Protein AF-K1PSU2-F1 (afdb_monomer_lite)

Sequence (68 aa):
MNLTHGQELVFELFCKSVTSHSCPDDFAEVCGSDGVTYINHCFFETHRCLHPDLYINYEAPCSTNPVG

Secondary structure (DSSP, 8-state):
--HHHHHHHHHHHHHHHHTTSPPP-----EEETTSPEESSHHHHHHHHTT-TT--EEESS-TTS----

Foldseek 3Di:
DDPVVVVVVVLVVQLVVLVVDDDDQAQQWFAKPVLAIDSDPSRQSNVCNVVVVIDTPGSDHSVPVVDD

pLDDT: mean 88.77, std 13.46, range [44.03, 97.94]

InterPro domains:
  IPR002350 Kazal domain [PF07648] (20-62)
  IPR002350 Kazal domain [PS51465] (9-64)
  IPR002350 Kazal domain [SM00280] (14-62)
  IPR036058 Kazal domain superfamily [SSF100895] (20-62)
  IPR050653 Protease Inhibitors and Growth Factor Antagonists [PTHR10913] (17-62)

Organism: Magallana gigas (NCBI:txid29159)

Radius of gyration: 13.49 Å; chains: 1; bounding box: 20×37×39 Å

Structure (mmCIF, N/CA/C/O backbone):
data_AF-K1PSU2-F1
#
_entry.id   AF-K1PSU2-F1
#
loop_
_atom_site.group_PDB
_atom_site.id
_atom_site.type_symbol
_atom_site.label_atom_id
_atom_site.label_alt_id
_atom_site.label_comp_id
_atom_site.label_asym_id
_atom_site.label_entity_id
_atom_site.label_seq_id
_atom_site.pdbx_PDB_ins_code
_atom_site.Cartn_x
_atom_site.Cartn_y
_atom_site.Cartn_z
_atom_site.occupancy
_atom_site.B_iso_or_equiv
_atom_site.auth_seq_id
_atom_site.auth_comp_id
_atom_site.auth_asym_id
_atom_site.auth_atom_id
_atom_site.pdbx_PDB_model_num
ATOM 1 N N . MET A 1 1 ? -6.162 3.314 28.432 1.00 58.03 1 MET A N 1
ATOM 2 C CA . MET A 1 1 ? -5.687 3.098 27.050 1.00 58.03 1 MET A CA 1
ATOM 3 C C . MET A 1 1 ? -5.503 1.599 26.868 1.00 58.03 1 MET A C 1
ATOM 5 O O . MET A 1 1 ? -4.724 1.029 27.618 1.00 58.03 1 MET A O 1
ATOM 9 N N . ASN A 1 2 ? -6.270 0.947 25.991 1.00 47.31 2 ASN A N 1
ATOM 10 C CA . ASN A 1 2 ? -6.072 -0.471 25.655 1.00 47.31 2 ASN A CA 1
ATOM 11 C C . ASN A 1 2 ? -5.165 -0.568 24.419 1.00 47.31 2 ASN A C 1
ATOM 13 O O . ASN A 1 2 ? -5.177 0.349 23.598 1.00 47.31 2 ASN A O 1
ATOM 17 N N . LEU A 1 3 ? -4.419 -1.665 24.282 1.00 59.91 3 LEU A N 1
ATOM 18 C CA . LEU A 1 3 ? -3.523 -1.929 23.154 1.00 59.91 3 LEU A CA 1
ATOM 19 C C . LEU A 1 3 ? -4.247 -1.776 21.806 1.00 59.91 3 LEU A C 1
ATOM 21 O O . LEU A 1 3 ? -3.723 -1.113 20.920 1.00 59.91 3 LEU A O 1
ATOM 25 N N . THR A 1 4 ? -5.489 -2.260 21.697 1.00 64.75 4 THR A N 1
ATOM 26 C CA . THR A 1 4 ? -6.297 -2.166 20.466 1.00 64.75 4 THR A CA 1
ATOM 27 C C . THR A 1 4 ? -6.678 -0.729 20.100 1.00 64.75 4 THR A C 1
ATOM 29 O O . THR A 1 4 ? -6.536 -0.318 18.956 1.00 64.75 4 THR A O 1
ATOM 32 N N . HIS A 1 5 ? -7.078 0.081 21.083 1.00 64.00 5 HIS A N 1
ATOM 33 C CA . HIS A 1 5 ? -7.431 1.490 20.865 1.00 64.00 5 HIS A CA 1
ATOM 34 C C . HIS A 1 5 ? -6.192 2.368 20.603 1.00 64.00 5 HIS A C 1
ATOM 36 O O . HIS A 1 5 ? -6.281 3.407 19.957 1.00 64.00 5 HIS A O 1
ATOM 42 N N . GLY A 1 6 ? -5.022 1.952 21.105 1.00 62.53 6 GLY A N 1
ATOM 43 C CA . GLY A 1 6 ? -3.741 2.583 20.788 1.00 62.53 6 GLY A CA 1
ATOM 44 C C . GLY A 1 6 ? -3.294 2.313 19.350 1.00 62.53 6 GLY A C 1
ATOM 45 O O . GLY A 1 6 ? -2.795 3.222 18.697 1.00 62.53 6 GLY A O 1
ATOM 46 N N . GLN A 1 7 ? -3.508 1.096 18.845 1.00 70.94 7 GLN A N 1
ATOM 47 C CA . GLN A 1 7 ? -3.174 0.719 17.466 1.00 70.94 7 GLN A CA 1
ATOM 48 C C . GLN A 1 7 ? -4.037 1.459 16.435 1.00 70.94 7 GLN A C 1
ATOM 50 O O . GLN A 1 7 ? -3.512 1.902 15.419 1.00 70.94 7 GLN A O 1
ATOM 55 N N . GLU A 1 8 ? -5.319 1.675 16.731 1.00 77.38 8 GLU A N 1
ATOM 56 C CA . GLU A 1 8 ? -6.236 2.405 15.846 1.00 77.38 8 GLU A CA 1
ATOM 57 C C . GLU A 1 8 ? -5.871 3.893 15.717 1.00 77.38 8 GLU A C 1
ATOM 59 O O . GLU A 1 8 ? -5.819 4.436 14.618 1.00 77.38 8 GLU A O 1
ATOM 64 N N . LEU A 1 9 ? -5.483 4.541 16.821 1.00 79.56 9 LEU A N 1
ATOM 65 C CA . LEU A 1 9 ? -4.997 5.926 16.786 1.00 79.56 9 LEU A CA 1
ATOM 66 C C . LEU A 1 9 ? -3.651 6.069 16.063 1.00 79.56 9 LEU A C 1
ATOM 68 O O . LEU A 1 9 ? -3.422 7.070 15.385 1.00 79.56 9 LEU A O 1
ATOM 72 N N . VAL A 1 10 ? -2.752 5.090 16.198 1.00 86.88 10 VAL A N 1
ATOM 73 C CA . VAL A 1 10 ? -1.482 5.082 15.453 1.00 86.88 10 VAL A CA 1
ATOM 74 C C . VAL A 1 10 ? -1.743 4.950 13.955 1.00 86.88 10 VAL A C 1
ATOM 76 O O . VAL A 1 10 ? -1.105 5.652 13.172 1.00 86.88 10 VAL A O 1
ATOM 79 N N . PHE A 1 11 ? -2.698 4.106 13.564 1.00 88.00 11 PHE A N 1
ATOM 80 C CA . PHE A 1 11 ? -3.077 3.915 12.170 1.00 88.00 11 PHE A CA 1
ATOM 81 C C . PHE A 1 11 ? -3.683 5.187 11.553 1.00 88.00 11 PHE A C 1
ATOM 83 O O . PHE A 1 11 ? -3.234 5.625 10.499 1.00 88.00 11 PHE A O 1
ATOM 90 N N . GLU A 1 12 ? -4.599 5.861 12.251 1.00 89.06 12 GLU A N 1
ATOM 91 C CA . GLU A 1 12 ? -5.165 7.150 11.818 1.00 89.06 12 GLU A CA 1
ATOM 92 C C . GLU A 1 12 ? -4.100 8.247 11.649 1.00 89.06 12 GLU A C 1
ATOM 94 O O . GLU A 1 12 ? -4.085 8.991 10.663 1.00 89.06 12 GLU A O 1
ATOM 99 N N . LEU A 1 13 ? -3.163 8.349 12.599 1.00 90.56 13 LEU A N 1
ATOM 100 C CA . LEU A 1 13 ? -2.062 9.314 12.520 1.00 90.56 13 LEU A CA 1
ATOM 101 C C . LEU A 1 13 ? -1.112 9.004 11.362 1.00 90.56 13 LEU A C 1
ATOM 103 O O . LEU A 1 13 ? -0.691 9.923 10.653 1.00 90.56 13 LEU A O 1
ATOM 107 N N . PHE A 1 14 ? -0.793 7.725 11.165 1.00 92.00 14 PHE A N 1
ATOM 108 C CA . PHE A 1 14 ? 0.002 7.270 10.034 1.00 92.00 14 PHE A CA 1
ATOM 109 C C . PHE A 1 14 ? -0.681 7.640 8.718 1.00 92.00 14 PHE A C 1
ATOM 111 O O . PHE A 1 14 ? -0.057 8.261 7.857 1.00 92.00 14 PHE A O 1
ATOM 118 N N . CYS A 1 15 ? -1.979 7.359 8.606 1.00 94.44 15 CYS A N 1
ATOM 119 C CA . CYS A 1 15 ? -2.741 7.652 7.407 1.00 94.44 15 CYS A CA 1
ATOM 120 C C . CYS A 1 15 ? -2.780 9.134 7.087 1.00 94.44 15 CYS A C 1
ATOM 122 O O . CYS A 1 15 ? -2.453 9.532 5.973 1.00 94.44 15 CYS A O 1
ATOM 124 N N . LYS A 1 16 ? -3.033 9.973 8.091 1.00 94.25 16 LYS A N 1
ATOM 125 C CA . LYS A 1 16 ? -2.958 11.423 7.920 1.00 94.25 16 LYS A CA 1
ATOM 126 C C . LYS A 1 16 ? -1.585 11.892 7.422 1.00 94.25 16 LYS A C 1
ATOM 128 O O . LYS A 1 16 ? -1.528 12.835 6.636 1.00 94.25 16 LYS A O 1
ATOM 133 N N . SER A 1 17 ? -0.501 11.267 7.884 1.00 93.94 17 SER A N 1
ATOM 134 C CA . SER A 1 17 ? 0.869 11.618 7.495 1.00 93.94 17 SER A CA 1
ATOM 135 C C . SER A 1 17 ? 1.231 11.156 6.084 1.00 93.94 17 SER A C 1
ATOM 137 O O . SER A 1 17 ? 1.867 11.907 5.350 1.00 93.94 17 SER A O 1
ATOM 139 N N . VAL A 1 18 ? 0.883 9.927 5.692 1.00 93.25 18 VAL A N 1
ATOM 140 C CA . VAL A 1 18 ? 1.247 9.408 4.362 1.00 93.25 18 VAL A CA 1
ATOM 141 C C . VAL A 1 18 ? 0.429 10.087 3.266 1.00 93.25 18 VAL A C 1
ATOM 143 O O . VAL A 1 18 ? 0.970 10.423 2.219 1.00 93.25 18 VAL A O 1
ATOM 146 N N . THR A 1 19 ? -0.842 10.412 3.530 1.00 92.81 19 THR A N 1
ATOM 147 C CA . THR A 1 19 ? -1.702 11.091 2.552 1.00 92.81 19 THR A CA 1
ATOM 148 C C . THR A 1 19 ? -1.453 12.600 2.451 1.00 92.81 19 THR A C 1
ATOM 150 O O . THR A 1 19 ? -2.053 13.254 1.600 1.00 92.81 19 THR A O 1
ATOM 153 N N . SER A 1 20 ? -0.628 13.198 3.325 1.00 95.19 20 SER A N 1
ATOM 154 C CA . SER A 1 20 ? -0.349 14.646 3.291 1.00 95.19 20 SER A CA 1
ATOM 155 C C . SER A 1 20 ? 0.763 15.047 2.320 1.00 95.19 20 SER A C 1
ATOM 157 O O . SER A 1 20 ? 0.994 16.241 2.127 1.00 95.19 20 SER A O 1
ATOM 159 N N . HIS A 1 21 ? 1.452 14.079 1.715 1.00 91.69 21 HIS A N 1
ATOM 160 C CA . HIS A 1 21 ? 2.541 14.306 0.771 1.00 91.69 21 HIS A CA 1
ATOM 161 C C . HIS A 1 21 ? 2.366 13.451 -0.483 1.00 91.69 21 HIS A C 1
ATOM 163 O O . HIS A 1 21 ? 1.782 12.373 -0.438 1.00 91.69 21 HIS A O 1
ATOM 169 N N . SER A 1 22 ? 2.892 13.930 -1.610 1.00 94.94 22 SER A N 1
ATOM 170 C CA . SER A 1 22 ? 2.995 13.111 -2.816 1.00 94.94 22 SER A CA 1
A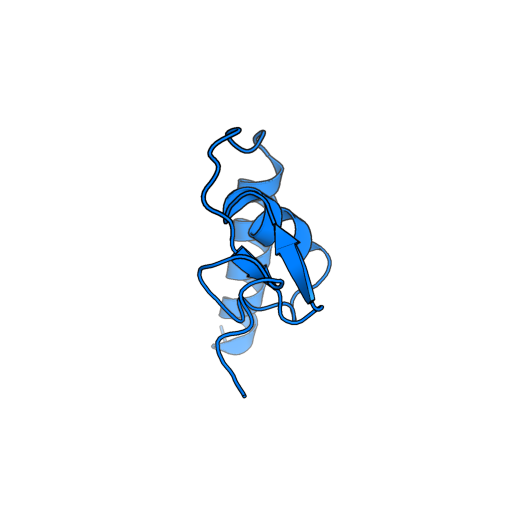TOM 171 C C . SER A 1 22 ? 4.048 12.026 -2.620 1.00 94.94 22 SER A C 1
ATOM 173 O O . SER A 1 22 ? 5.127 12.294 -2.086 1.00 94.94 22 SER A O 1
ATOM 175 N N . CYS A 1 23 ? 3.748 10.821 -3.091 1.00 96.44 23 CYS A N 1
ATOM 176 C CA . CYS A 1 23 ? 4.717 9.737 -3.115 1.00 96.44 23 CYS A CA 1
ATOM 177 C C . CYS A 1 23 ? 5.8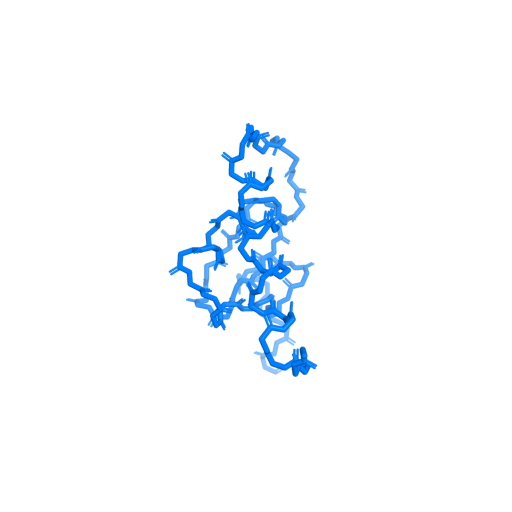37 10.009 -4.131 1.00 96.44 23 CYS A C 1
ATOM 179 O O . CYS A 1 23 ? 5.575 10.628 -5.166 1.00 96.44 23 CYS A O 1
ATOM 181 N N . PRO A 1 24 ? 7.074 9.558 -3.855 1.00 96.00 24 PRO A N 1
ATOM 182 C CA . PRO A 1 24 ? 8.144 9.589 -4.843 1.00 96.00 24 PRO A CA 1
ATOM 183 C C . PRO A 1 24 ? 7.838 8.622 -5.994 1.00 96.00 24 PRO A C 1
ATOM 185 O O . PRO A 1 24 ? 7.175 7.603 -5.794 1.00 96.00 24 PRO A O 1
ATOM 188 N N . ASP A 1 25 ? 8.381 8.905 -7.177 1.00 95.25 25 ASP A N 1
ATOM 189 C CA . ASP A 1 25 ? 8.238 8.069 -8.381 1.00 95.25 25 ASP A CA 1
ATOM 190 C C . ASP A 1 25 ? 9.272 6.923 -8.443 1.00 95.25 25 ASP A C 1
ATOM 192 O O . ASP A 1 25 ? 9.618 6.428 -9.518 1.00 95.25 25 ASP A O 1
ATOM 196 N N . ASP A 1 26 ? 9.803 6.504 -7.290 1.00 95.44 26 ASP A N 1
ATOM 197 C CA . ASP A 1 26 ? 10.758 5.401 -7.206 1.00 95.44 26 ASP A CA 1
ATOM 198 C C . ASP A 1 26 ? 10.073 4.077 -7.570 1.00 95.44 26 ASP A C 1
ATOM 200 O O . ASP A 1 26 ? 9.014 3.748 -7.030 1.00 95.44 26 ASP A O 1
ATOM 204 N N . PHE A 1 27 ? 10.701 3.297 -8.450 1.00 94.94 27 PHE A N 1
ATOM 205 C CA . PHE A 1 27 ? 10.249 1.954 -8.815 1.00 94.94 27 PHE A CA 1
ATOM 206 C C . PHE A 1 27 ? 10.821 0.924 -7.835 1.00 94.94 27 PHE A C 1
ATOM 208 O O . PHE A 1 27 ? 11.900 0.370 -8.044 1.00 94.94 27 PHE A O 1
ATOM 215 N N . ALA A 1 28 ? 10.084 0.690 -6.754 1.00 96.44 28 ALA A N 1
ATOM 216 C CA . ALA A 1 28 ? 10.368 -0.309 -5.727 1.00 96.44 28 ALA A CA 1
ATOM 217 C C . ALA A 1 28 ? 9.097 -1.133 -5.486 1.00 96.44 28 ALA A C 1
ATOM 219 O O . ALA A 1 28 ? 8.474 -1.047 -4.429 1.00 96.44 28 ALA A O 1
ATOM 220 N N . GLU A 1 29 ? 8.676 -1.844 -6.531 1.00 97.50 29 GLU A N 1
ATOM 221 C CA . GLU A 1 29 ? 7.346 -2.438 -6.627 1.00 97.50 29 GLU A CA 1
ATOM 222 C C . GLU A 1 29 ? 7.053 -3.451 -5.514 1.00 97.50 29 GLU A C 1
ATOM 224 O O . GLU A 1 29 ? 7.893 -4.282 -5.171 1.00 97.50 29 GLU A O 1
ATOM 229 N N . VAL A 1 30 ? 5.820 -3.422 -5.009 1.00 97.31 30 VAL A N 1
ATOM 230 C CA . VAL A 1 30 ? 5.312 -4.364 -4.002 1.00 97.31 30 VAL A CA 1
ATOM 231 C C . VAL A 1 30 ? 3.978 -4.953 -4.435 1.00 97.31 30 VAL A C 1
ATOM 233 O O . VAL A 1 30 ? 3.185 -4.293 -5.108 1.00 97.31 30 VAL A O 1
ATOM 236 N N . CYS A 1 31 ? 3.708 -6.187 -4.023 1.00 97.44 31 CYS A N 1
ATOM 237 C CA . CYS A 1 31 ? 2.441 -6.861 -4.261 1.00 97.44 31 CYS A CA 1
ATOM 238 C C . CYS A 1 31 ? 1.554 -6.773 -3.021 1.00 97.44 31 CYS A C 1
ATOM 240 O O . CYS A 1 31 ? 1.936 -7.269 -1.960 1.00 97.44 31 CYS A O 1
ATOM 242 N N . GLY A 1 32 ? 0.368 -6.183 -3.153 1.00 97.12 32 GLY A N 1
ATOM 243 C CA . GLY A 1 32 ? -0.657 -6.194 -2.115 1.00 97.12 32 GLY A CA 1
ATOM 244 C C . GLY A 1 32 ? -1.389 -7.534 -2.023 1.00 97.12 32 GLY A C 1
ATOM 245 O O . GLY A 1 32 ? -1.433 -8.323 -2.969 1.00 97.12 32 GLY A O 1
ATOM 246 N N . SER A 1 33 ? -2.003 -7.797 -0.871 1.00 96.88 33 SER A N 1
ATOM 247 C CA . SER A 1 33 ? -2.851 -8.974 -0.640 1.00 96.88 33 SER A CA 1
ATOM 248 C C . SER A 1 33 ? -4.137 -8.979 -1.476 1.00 96.88 33 SER A C 1
ATOM 250 O O . SER A 1 33 ? -4.839 -9.985 -1.524 1.00 96.88 33 SER A O 1
ATOM 252 N N . ASP A 1 34 ? -4.448 -7.865 -2.134 1.00 96.50 34 ASP A N 1
ATOM 253 C CA . ASP A 1 34 ? -5.508 -7.704 -3.129 1.00 96.50 34 ASP A CA 1
ATOM 254 C C . ASP A 1 34 ? -5.072 -8.097 -4.555 1.00 96.50 34 ASP A C 1
ATOM 256 O O . ASP A 1 34 ? -5.874 -8.048 -5.487 1.00 96.50 34 ASP A O 1
ATOM 260 N N . GLY A 1 35 ? -3.812 -8.508 -4.736 1.00 96.12 35 GLY A N 1
ATOM 261 C CA . GLY A 1 35 ? -3.249 -8.869 -6.035 1.00 96.12 35 GLY A CA 1
ATOM 262 C C . GLY A 1 35 ? -2.853 -7.666 -6.895 1.00 96.12 35 GLY A C 1
ATOM 263 O O . GLY A 1 35 ? -2.553 -7.845 -8.079 1.00 96.12 35 GLY A O 1
ATOM 264 N N . VAL A 1 36 ? -2.830 -6.453 -6.331 1.00 97.25 36 VAL A N 1
ATOM 265 C CA . VAL A 1 36 ? -2.403 -5.235 -7.027 1.00 97.25 36 VAL A CA 1
ATOM 266 C C . VAL A 1 36 ? -0.911 -5.000 -6.810 1.00 97.25 36 VAL A C 1
ATOM 268 O O . VAL A 1 36 ? -0.391 -5.097 -5.700 1.00 97.25 36 VAL A O 1
ATOM 271 N N . THR A 1 37 ? -0.204 -4.676 -7.894 1.00 97.38 37 THR A N 1
ATOM 272 C CA . THR A 1 37 ? 1.179 -4.192 -7.808 1.00 97.38 37 THR A CA 1
ATOM 273 C C . THR A 1 37 ? 1.171 -2.685 -7.608 1.00 97.38 37 THR A C 1
ATOM 275 O O . THR A 1 37 ? 0.624 -1.953 -8.433 1.00 97.38 37 THR A O 1
ATOM 278 N N . TYR A 1 38 ? 1.800 -2.226 -6.534 1.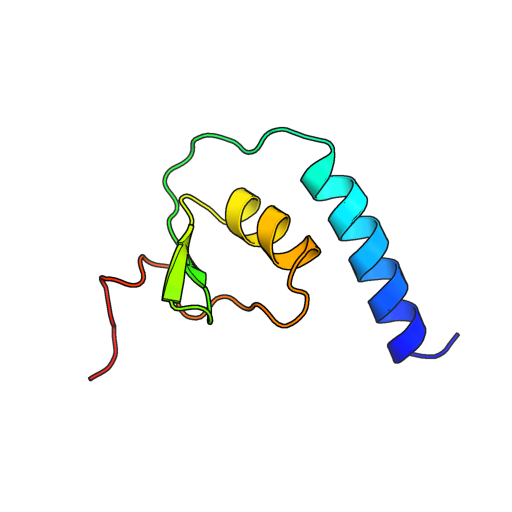00 97.69 38 TYR A N 1
ATOM 279 C CA . TYR A 1 38 ? 2.017 -0.812 -6.257 1.00 97.69 38 TYR A CA 1
ATOM 280 C C . TYR A 1 38 ? 3.447 -0.453 -6.633 1.00 97.69 38 TYR A C 1
ATOM 282 O O . TYR A 1 38 ? 4.370 -1.190 -6.299 1.00 97.69 38 TYR A O 1
ATOM 290 N N . ILE A 1 39 ? 3.630 0.689 -7.299 1.00 97.31 39 ILE A N 1
ATOM 291 C CA . ILE A 1 39 ? 4.941 1.148 -7.793 1.00 97.31 39 ILE A CA 1
ATOM 292 C C . ILE A 1 39 ? 5.988 1.290 -6.675 1.00 97.31 39 ILE A C 1
ATOM 294 O O . ILE A 1 39 ? 7.174 1.080 -6.917 1.00 97.31 39 ILE A O 1
ATOM 298 N N . ASN A 1 40 ? 5.545 1.597 -5.451 1.00 97.19 40 ASN A N 1
ATOM 299 C CA . ASN A 1 40 ? 6.345 1.513 -4.233 1.00 97.19 40 ASN A CA 1
ATOM 300 C C . ASN A 1 40 ? 5.480 1.458 -2.964 1.00 97.19 40 ASN A C 1
ATOM 302 O O . ASN A 1 40 ? 4.254 1.610 -3.008 1.00 97.19 40 ASN A O 1
ATOM 306 N N . HIS A 1 41 ? 6.152 1.291 -1.819 1.00 97.31 41 HIS A N 1
ATOM 307 C CA . HIS A 1 41 ? 5.554 1.291 -0.480 1.00 97.31 41 HIS A CA 1
ATOM 308 C C . HIS A 1 41 ? 4.673 2.512 -0.204 1.00 97.31 41 HIS A C 1
ATOM 310 O O . HIS A 1 41 ? 3.601 2.356 0.360 1.00 97.31 41 HIS A O 1
ATOM 316 N N . CYS A 1 42 ? 5.058 3.723 -0.618 1.00 97.31 42 CYS A N 1
ATOM 317 C CA . CYS A 1 42 ? 4.254 4.916 -0.326 1.00 97.31 42 CYS A CA 1
ATOM 318 C C . CYS A 1 42 ? 2.860 4.842 -0.972 1.00 97.31 42 CYS A C 1
ATOM 320 O O . CYS A 1 42 ? 1.852 5.151 -0.328 1.00 97.31 42 CYS A O 1
ATOM 322 N N . PHE A 1 43 ? 2.784 4.382 -2.225 1.00 97.69 43 PHE A N 1
ATOM 323 C CA . PHE A 1 43 ? 1.505 4.202 -2.915 1.00 97.69 43 PHE A CA 1
ATOM 324 C C . PHE A 1 43 ? 0.672 3.071 -2.304 1.00 97.69 43 PHE A C 1
ATOM 326 O O . PHE A 1 43 ? -0.542 3.227 -2.163 1.00 97.69 43 PHE A O 1
ATOM 333 N N . PHE A 1 44 ? 1.312 1.971 -1.896 1.00 97.94 44 PHE A N 1
ATOM 334 C CA . PHE A 1 44 ? 0.654 0.902 -1.142 1.00 97.94 44 PHE A CA 1
ATOM 335 C C . PHE A 1 44 ? 0.047 1.438 0.164 1.00 97.94 44 PHE A C 1
ATOM 337 O O . PHE A 1 44 ? -1.132 1.235 0.441 1.00 97.94 44 PHE A O 1
ATOM 344 N N . GLU A 1 45 ? 0.825 2.191 0.939 1.00 96.69 45 GLU A N 1
ATOM 345 C CA . GLU A 1 45 ? 0.420 2.731 2.236 1.00 96.69 45 GLU A CA 1
ATOM 346 C C . GLU A 1 45 ? -0.715 3.750 2.132 1.00 96.69 45 GLU A C 1
ATOM 348 O O . GLU A 1 45 ? -1.663 3.728 2.917 1.00 96.69 45 GLU A O 1
ATOM 353 N N . THR A 1 46 ? -0.673 4.591 1.099 1.00 96.69 46 THR A N 1
ATOM 354 C CA . THR A 1 46 ? -1.775 5.499 0.763 1.00 96.69 46 THR A CA 1
ATOM 355 C C . THR A 1 46 ? -3.069 4.725 0.503 1.00 96.69 46 THR A C 1
ATOM 357 O O . THR A 1 46 ? -4.141 5.144 0.936 1.00 96.69 46 THR A O 1
ATOM 360 N N . HIS A 1 47 ? -2.984 3.578 -0.177 1.00 96.88 47 HIS A N 1
ATOM 361 C CA . HIS A 1 47 ? -4.148 2.742 -0.456 1.00 96.88 47 HIS A CA 1
ATOM 362 C C . HIS A 1 47 ? -4.632 1.975 0.781 1.00 96.88 47 HIS A C 1
ATOM 364 O O . HIS A 1 47 ? -5.838 1.891 1.021 1.00 96.88 47 HIS A O 1
ATOM 370 N N . ARG A 1 48 ? -3.706 1.491 1.618 1.00 96.38 48 ARG A N 1
ATOM 371 C CA . ARG A 1 48 ? -4.014 0.818 2.888 1.00 96.38 48 ARG A CA 1
ATOM 372 C C . ARG A 1 48 ? -4.826 1.703 3.831 1.00 96.38 48 ARG A C 1
ATOM 374 O O . ARG A 1 48 ? -5.654 1.194 4.572 1.00 96.38 48 ARG A O 1
ATOM 381 N N . CYS A 1 49 ? -4.688 3.023 3.752 1.00 95.31 49 CYS A N 1
ATOM 382 C CA . CYS A 1 49 ? -5.524 3.940 4.529 1.00 95.31 49 CYS A CA 1
ATOM 383 C C . CYS A 1 49 ? -7.020 3.878 4.206 1.00 95.31 49 CYS A C 1
ATOM 385 O O . CYS A 1 49 ? -7.839 4.220 5.054 1.00 95.31 49 CYS A O 1
ATOM 387 N N . LEU A 1 50 ? -7.388 3.419 3.008 1.00 93.88 50 LEU A N 1
ATOM 388 C CA . LEU A 1 50 ? -8.777 3.139 2.630 1.00 93.88 50 LEU A CA 1
ATOM 389 C C . LEU A 1 50 ? -9.149 1.662 2.844 1.00 93.88 50 LEU A C 1
ATOM 391 O O . LEU A 1 50 ? -10.330 1.322 2.882 1.00 93.88 50 LEU A O 1
ATOM 395 N N . HIS A 1 51 ? -8.145 0.797 3.003 1.00 95.12 51 HIS A N 1
ATOM 396 C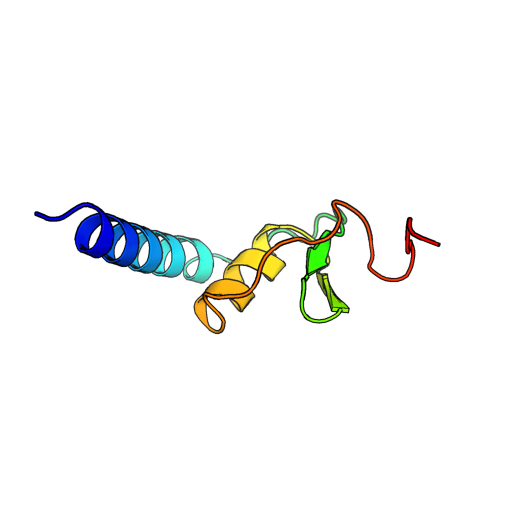 CA . HIS A 1 51 ? -8.269 -0.651 3.141 1.00 95.12 51 HIS A CA 1
ATOM 397 C C . HIS A 1 51 ? -7.357 -1.160 4.275 1.00 95.12 51 HIS A C 1
ATOM 399 O O . HIS A 1 51 ? -6.300 -1.719 3.988 1.00 95.12 51 HIS A O 1
ATOM 405 N N . PRO A 1 52 ? -7.724 -0.980 5.561 1.00 92.19 52 PRO A N 1
ATOM 406 C CA . PRO A 1 52 ? -6.836 -1.269 6.698 1.00 92.19 52 PRO A CA 1
ATOM 407 C C . PRO A 1 52 ? -6.378 -2.731 6.797 1.00 92.19 52 PRO A C 1
ATOM 409 O O . PRO A 1 52 ? -5.328 -3.012 7.370 1.00 92.19 52 PRO A O 1
ATOM 412 N N . ASP A 1 53 ? -7.147 -3.648 6.205 1.00 93.94 53 ASP A N 1
ATOM 413 C CA . ASP A 1 53 ? -6.845 -5.082 6.152 1.00 93.94 53 ASP A CA 1
ATOM 414 C C . ASP A 1 53 ? -5.834 -5.450 5.045 1.00 93.94 53 ASP A C 1
ATOM 416 O O . ASP A 1 53 ? -5.428 -6.608 4.935 1.00 93.94 53 ASP A O 1
ATOM 420 N N . LEU A 1 54 ? -5.431 -4.489 4.206 1.00 96.44 54 LEU A N 1
ATOM 421 C CA . LEU A 1 54 ? -4.468 -4.684 3.127 1.00 96.44 54 LEU A CA 1
ATOM 422 C C . LEU A 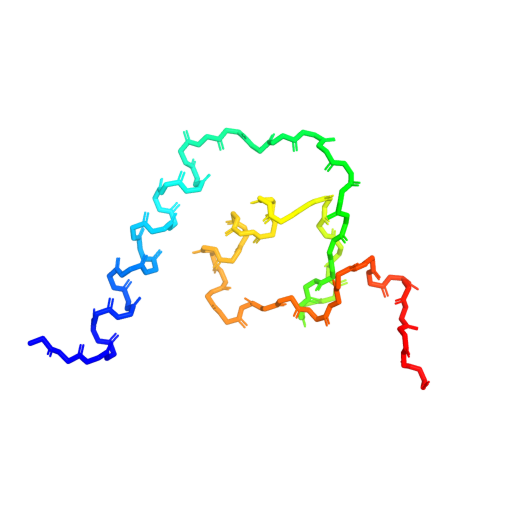1 54 ? -3.050 -4.838 3.694 1.00 96.44 54 LEU A C 1
ATOM 424 O O . LEU A 1 54 ? -2.552 -3.981 4.426 1.00 96.44 54 LEU A O 1
ATOM 428 N N . TYR A 1 55 ? -2.358 -5.904 3.304 1.00 96.44 55 TYR A N 1
ATOM 429 C CA . TYR A 1 55 ? -0.961 -6.148 3.668 1.00 96.44 55 TYR A CA 1
ATOM 430 C C . TYR A 1 55 ? -0.119 -6.462 2.430 1.00 96.44 55 TYR A C 1
ATOM 432 O O . TYR A 1 55 ? -0.644 -6.824 1.378 1.00 96.44 55 TYR A O 1
ATOM 440 N N . ILE A 1 56 ? 1.197 -6.300 2.546 1.00 97.06 56 ILE A N 1
ATOM 441 C CA . ILE A 1 56 ? 2.135 -6.659 1.479 1.00 97.06 56 ILE A CA 1
ATOM 442 C C . ILE A 1 56 ? 2.298 -8.177 1.480 1.00 97.06 56 ILE A C 1
ATOM 444 O O . ILE A 1 56 ? 2.659 -8.768 2.497 1.0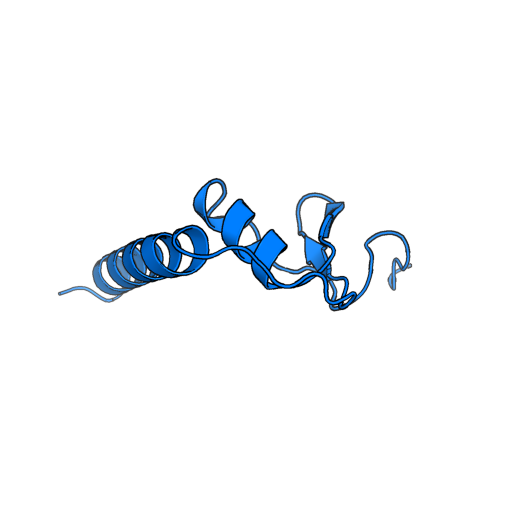0 97.06 56 ILE A O 1
ATOM 448 N N . ASN A 1 57 ? 2.033 -8.797 0.335 1.00 95.88 57 ASN A N 1
ATOM 449 C CA . ASN A 1 57 ? 2.252 -10.216 0.103 1.00 95.88 57 ASN A CA 1
ATOM 450 C C . ASN A 1 57 ? 3.712 -10.484 -0.306 1.00 95.88 57 ASN A C 1
ATOM 452 O O . ASN A 1 57 ? 4.358 -11.369 0.251 1.00 95.88 57 ASN A O 1
ATOM 456 N N . TYR A 1 58 ? 4.256 -9.679 -1.232 1.00 93.56 58 TYR A N 1
ATOM 457 C CA . TYR A 1 58 ? 5.636 -9.802 -1.722 1.00 93.56 58 TYR A CA 1
ATOM 458 C C . TYR A 1 58 ? 6.308 -8.433 -1.899 1.00 93.56 58 TYR A C 1
ATOM 460 O O . TYR A 1 58 ? 5.685 -7.495 -2.394 1.00 93.56 58 TYR A O 1
ATOM 468 N N . GLU A 1 59 ? 7.605 -8.351 -1.584 1.00 95.88 59 GLU A N 1
ATOM 469 C CA . GLU A 1 59 ? 8.496 -7.211 -1.898 1.00 95.88 59 GLU A CA 1
ATOM 470 C C . GLU A 1 59 ? 8.968 -7.271 -3.366 1.00 95.88 59 GLU A C 1
ATOM 472 O O . GLU A 1 59 ? 10.161 -7.261 -3.674 1.00 95.88 59 GLU A O 1
ATOM 477 N N . ALA A 1 60 ? 8.005 -7.485 -4.260 1.00 94.56 60 ALA A N 1
ATOM 478 C CA . ALA A 1 60 ? 8.149 -7.605 -5.703 1.00 94.56 60 ALA A CA 1
ATOM 479 C C . ALA A 1 60 ? 6.752 -7.474 -6.354 1.00 94.56 60 ALA A C 1
ATOM 481 O O . ALA A 1 60 ? 5.743 -7.584 -5.650 1.00 94.56 60 ALA A O 1
ATOM 482 N N . PRO A 1 61 ? 6.643 -7.299 -7.683 1.00 95.62 61 PRO A N 1
ATOM 483 C CA . PRO A 1 61 ? 5.355 -7.288 -8.380 1.00 95.62 61 PRO A CA 1
ATOM 484 C C . PRO A 1 61 ? 4.516 -8.549 -8.161 1.00 95.62 61 PRO A C 1
ATOM 486 O O . PRO A 1 61 ? 5.035 -9.655 -8.052 1.00 95.62 61 PRO A O 1
ATOM 489 N N . CYS A 1 62 ? 3.191 -8.437 -8.233 1.00 94.06 62 CYS A N 1
ATOM 490 C CA . CYS A 1 62 ? 2.315 -9.614 -8.148 1.00 94.06 62 CYS A CA 1
ATOM 491 C C . CYS A 1 62 ? 2.522 -10.597 -9.312 1.00 94.06 62 CYS A C 1
ATOM 493 O O . CYS A 1 62 ? 2.305 -11.798 -9.165 1.00 94.06 62 CYS A O 1
ATOM 495 N N . SER A 1 63 ? 2.987 -10.098 -10.463 1.00 89.75 63 SER A N 1
ATOM 496 C CA . SER A 1 63 ? 3.361 -10.922 -11.617 1.00 89.75 63 SER A CA 1
ATOM 497 C C . SER A 1 63 ? 4.561 -11.825 -11.333 1.00 89.75 63 SER A C 1
ATOM 499 O O . SER A 1 63 ? 4.663 -12.906 -11.914 1.00 89.75 63 SER A O 1
ATOM 501 N N . THR A 1 64 ? 5.464 -11.419 -10.435 1.00 81.44 64 THR A N 1
ATOM 502 C CA . THR A 1 64 ? 6.527 -12.293 -9.934 1.00 81.44 64 THR A CA 1
ATOM 503 C C . THR A 1 64 ? 5.942 -13.155 -8.830 1.00 81.44 64 THR A C 1
ATOM 505 O O . THR A 1 64 ? 6.290 -12.991 -7.673 1.00 81.44 64 THR A O 1
ATOM 508 N N . ASN A 1 65 ? 4.991 -14.021 -9.170 1.00 68.75 65 ASN A N 1
ATOM 509 C CA . ASN A 1 65 ? 4.401 -14.956 -8.226 1.00 68.75 65 ASN A CA 1
ATOM 510 C C . ASN A 1 65 ? 5.496 -15.940 -7.749 1.00 68.75 65 ASN A C 1
ATOM 512 O O . ASN A 1 65 ? 5.888 -16.799 -8.543 1.00 68.75 65 ASN A O 1
ATOM 516 N N . PRO A 1 66 ? 6.036 -15.852 -6.514 1.00 66.62 66 PRO A N 1
ATOM 517 C CA . PRO A 1 66 ? 7.120 -16.729 -6.070 1.00 66.62 66 PRO A CA 1
ATOM 518 C C . PRO A 1 66 ? 6.621 -18.110 -5.616 1.00 66.62 66 PRO A C 1
ATOM 520 O O . PRO A 1 66 ? 7.416 -18.883 -5.090 1.00 66.62 66 PRO A O 1
ATOM 523 N N . VAL A 1 67 ? 5.323 -18.409 -5.768 1.00 57.53 67 VAL A N 1
ATOM 524 C CA . VAL A 1 67 ? 4.681 -19.662 -5.334 1.00 57.53 67 VAL A CA 1
ATOM 525 C C . VAL A 1 67 ? 3.607 -20.031 -6.374 1.00 57.53 67 VAL A C 1
ATOM 527 O O . VAL A 1 67 ? 2.590 -19.352 -6.500 1.00 57.53 67 VAL A O 1
ATOM 530 N N . GLY A 1 68 ? 3.808 -20.979 -7.290 1.00 44.03 68 GLY A N 1
ATOM 531 C CA . GLY A 1 68 ? 3.917 -22.428 -7.046 1.00 44.03 68 GLY A CA 1
ATOM 532 C C . GLY A 1 68 ? 4.867 -22.904 -5.968 1.00 44.03 68 GLY A C 1
ATOM 533 O O . GLY A 1 68 ? 6.085 -22.712 -6.149 1.00 44.03 68 GLY A O 1
#